Protein AF-A0A957FE46-F1 (afdb_monomer_lite)

Foldseek 3Di:
DLPQPCVPLVVVLVVVLVVLCCVLVVPDDQAVSQLVSLVSVVVSCVVSCVVSVNDDDPVCVVVSVVVSVVSRD

pLDDT: mean 77.46, std 7.87, range [44.19, 87.06]

Sequence (73 aa):
MTTIKQPKRILLAGLALSWSVDLLFYGKQVGVSLLIFVLLILAALWQIGRGEGVTAVRRNLWLVIPLLFFAGM

Radius of gyration: 13.97 Å; chains: 1; bounding box: 28×29×37 Å

Secondary structure (DSSP, 8-state):
----S-HHHHHHHHHHHHHHHHHHHTTS-HHHHHHHHHHHHHHHHHHHHHHHT-PPPTTTGGGHHHHHHHHH-

Structure (mmCIF, N/CA/C/O backbone):
data_AF-A0A957FE46-F1
#
_entry.id   AF-A0A957FE46-F1
#
loop_
_atom_site.group_PDB
_atom_site.id
_atom_site.type_symbol
_atom_site.label_atom_id
_atom_site.label_alt_id
_atom_site.label_comp_id
_atom_site.label_asym_id
_atom_site.label_entity_id
_atom_site.label_seq_id
_atom_site.pdbx_PDB_ins_code
_atom_site.Cartn_x
_atom_site.Cartn_y
_atom_site.Cartn_z
_atom_site.occupancy
_atom_site.B_iso_or_equiv
_atom_site.auth_seq_id
_atom_site.auth_comp_id
_atom_site.auth_asym_id
_atom_site.auth_atom_id
_atom_site.pdbx_PDB_model_num
ATOM 1 N N . MET A 1 1 ? -6.667 -0.698 23.945 1.00 44.19 1 MET A N 1
ATOM 2 C CA . MET A 1 1 ? -6.403 -1.852 23.059 1.00 44.19 1 MET A CA 1
ATOM 3 C C . MET A 1 1 ? -7.467 -1.857 21.975 1.00 44.19 1 MET A C 1
ATOM 5 O O . MET A 1 1 ? -8.606 -2.202 22.254 1.00 44.19 1 MET A O 1
ATOM 9 N N . THR A 1 2 ? -7.154 -1.358 20.781 1.00 54.78 2 THR A N 1
ATOM 10 C CA . THR A 1 2 ? -8.082 -1.379 19.642 1.00 54.78 2 THR A CA 1
ATOM 11 C C . THR A 1 2 ? -8.116 -2.794 19.078 1.00 54.78 2 THR A C 1
ATOM 13 O O . THR A 1 2 ? -7.172 -3.226 18.422 1.00 54.78 2 THR A O 1
ATOM 16 N N . THR A 1 3 ? -9.170 -3.545 19.394 1.00 60.22 3 THR A N 1
ATOM 17 C CA . THR A 1 3 ? -9.401 -4.876 18.829 1.00 60.22 3 THR A CA 1
ATOM 18 C C . THR A 1 3 ? -9.644 -4.731 17.331 1.00 60.22 3 THR A C 1
ATOM 20 O O . THR A 1 3 ? -10.700 -4.256 16.914 1.00 60.22 3 THR A O 1
ATOM 23 N N . ILE A 1 4 ? -8.646 -5.117 16.536 1.00 62.38 4 ILE A N 1
ATOM 24 C CA . ILE A 1 4 ? -8.723 -5.202 15.075 1.00 62.38 4 ILE A CA 1
ATOM 25 C C . ILE A 1 4 ? -9.904 -6.105 14.727 1.00 62.38 4 ILE A C 1
ATOM 27 O O . ILE A 1 4 ? -9.941 -7.275 15.120 1.00 62.38 4 ILE A O 1
ATOM 31 N N . LYS A 1 5 ? -10.893 -5.561 14.018 1.00 65.38 5 LYS A N 1
ATOM 32 C CA . LYS A 1 5 ? -12.154 -6.274 13.763 1.00 65.38 5 LYS A CA 1
ATOM 33 C C . LYS A 1 5 ? -11.969 -7.387 12.734 1.00 65.38 5 LYS A C 1
ATOM 35 O O . LYS A 1 5 ? -12.739 -8.346 12.735 1.00 65.38 5 LYS A O 1
ATOM 40 N N . GLN A 1 6 ? -10.979 -7.271 11.841 1.00 69.50 6 GLN A N 1
ATOM 41 C CA . GLN A 1 6 ? -10.807 -8.193 10.711 1.00 69.50 6 GLN A CA 1
ATOM 42 C C . GLN A 1 6 ? -9.336 -8.582 10.444 1.00 69.50 6 GLN A C 1
ATOM 44 O O . GLN A 1 6 ? -8.822 -8.335 9.349 1.00 69.50 6 GLN A O 1
ATOM 49 N N . PRO A 1 7 ? -8.663 -9.287 11.376 1.00 76.38 7 PRO A N 1
ATOM 50 C CA . PRO A 1 7 ? -7.257 -9.686 11.222 1.00 76.38 7 PRO A CA 1
ATOM 51 C C . PRO A 1 7 ? -7.006 -10.547 9.972 1.00 76.38 7 PRO A C 1
ATOM 53 O O . PRO A 1 7 ? -5.967 -10.430 9.328 1.00 76.38 7 PRO A O 1
ATOM 56 N N . LYS A 1 8 ? -7.995 -11.353 9.555 1.00 81.12 8 LYS A N 1
ATOM 57 C CA . LYS A 1 8 ? -7.920 -12.168 8.329 1.00 81.12 8 LYS A CA 1
ATOM 58 C C . LYS A 1 8 ? -7.756 -11.328 7.056 1.00 81.12 8 LYS A C 1
ATOM 60 O O . LYS A 1 8 ? -7.056 -11.751 6.145 1.00 81.12 8 LYS A O 1
ATOM 65 N N . ARG A 1 9 ? -8.380 -10.145 6.976 1.00 76.25 9 ARG A N 1
ATOM 66 C CA . ARG A 1 9 ? -8.272 -9.269 5.792 1.00 76.25 9 ARG A CA 1
ATOM 67 C C . ARG A 1 9 ? -6.905 -8.604 5.709 1.00 76.25 9 ARG A C 1
ATOM 69 O O . ARG A 1 9 ? -6.393 -8.453 4.609 1.00 76.25 9 ARG A O 1
ATOM 76 N N . ILE A 1 10 ? -6.312 -8.268 6.853 1.00 78.81 10 ILE A N 1
ATOM 77 C CA . ILE A 1 10 ? -4.943 -7.745 6.926 1.00 78.81 10 ILE A CA 1
ATOM 78 C C . ILE A 1 10 ? -3.952 -8.818 6.469 1.00 78.81 10 ILE A C 1
ATOM 80 O O . ILE A 1 10 ? -3.099 -8.541 5.634 1.00 78.81 10 ILE A O 1
ATOM 84 N N . LEU A 1 11 ? -4.119 -10.057 6.944 1.00 82.38 11 LEU A N 1
ATOM 85 C CA . LEU A 1 11 ? -3.312 -11.198 6.500 1.00 82.38 11 LEU A CA 1
ATOM 86 C C . LEU A 1 11 ? -3.439 -11.450 4.992 1.00 82.38 11 LEU A C 1
ATOM 88 O O . LEU A 1 11 ? -2.424 -11.582 4.315 1.00 82.38 11 LEU A O 1
ATOM 92 N N . LEU A 1 12 ? -4.663 -11.469 4.451 1.00 83.62 12 LEU A N 1
ATOM 93 C CA . LEU A 1 12 ? -4.891 -11.643 3.010 1.00 83.62 12 LEU A CA 1
ATOM 94 C C . LEU A 1 12 ? -4.307 -10.495 2.182 1.00 83.62 12 LEU A C 1
ATOM 96 O O . LEU A 1 12 ? -3.722 -10.745 1.133 1.00 83.62 12 LEU A O 1
ATOM 100 N N . ALA A 1 13 ? -4.440 -9.251 2.646 1.00 82.56 13 ALA A N 1
ATOM 101 C CA . ALA A 1 13 ? -3.856 -8.095 1.976 1.00 82.56 13 ALA A CA 1
ATOM 102 C C . ALA A 1 13 ? -2.323 -8.151 1.985 1.00 82.56 13 ALA A C 1
ATOM 104 O O . ALA A 1 13 ? -1.707 -7.884 0.959 1.00 82.56 13 ALA A O 1
ATOM 105 N N . GLY A 1 14 ? -1.716 -8.551 3.107 1.00 80.94 14 GLY A N 1
ATOM 106 C CA . GLY A 1 14 ? -0.275 -8.775 3.210 1.00 80.94 14 GLY A CA 1
ATOM 107 C C . GLY A 1 14 ? 0.207 -9.861 2.248 1.00 80.94 14 GLY A C 1
ATOM 108 O O . GLY A 1 14 ? 1.135 -9.623 1.487 1.00 80.94 14 GLY A O 1
ATOM 109 N N . LEU A 1 15 ? -0.479 -11.007 2.203 1.00 83.38 15 LEU A N 1
ATOM 110 C CA . LEU A 1 15 ? -0.186 -12.091 1.256 1.00 83.38 15 LEU A CA 1
ATOM 111 C C . LEU A 1 15 ? -0.301 -11.640 -0.206 1.00 83.38 15 LEU A C 1
ATOM 113 O O . LEU A 1 15 ? 0.603 -11.896 -0.997 1.00 83.38 15 LEU A O 1
ATOM 117 N N . ALA A 1 16 ? -1.383 -10.945 -0.561 1.00 83.31 16 ALA A N 1
ATOM 118 C CA . ALA A 1 16 ? -1.585 -10.429 -1.912 1.00 83.31 16 ALA A CA 1
ATOM 119 C C . ALA A 1 16 ? -0.513 -9.396 -2.300 1.00 83.31 16 ALA A C 1
ATOM 121 O O . ALA A 1 16 ? -0.026 -9.409 -3.432 1.00 83.31 16 ALA A O 1
ATOM 122 N N . LEU A 1 17 ? -0.113 -8.528 -1.364 1.00 82.12 17 LEU A N 1
ATOM 123 C CA . LEU A 1 17 ? 0.966 -7.560 -1.564 1.00 82.12 17 LEU A CA 1
ATOM 124 C C . LEU A 1 17 ? 2.311 -8.258 -1.757 1.00 82.12 17 LEU A C 1
ATOM 126 O O . LEU A 1 17 ? 2.991 -7.967 -2.735 1.00 82.12 17 LEU A O 1
ATOM 130 N N . SER A 1 18 ? 2.672 -9.207 -0.892 1.00 78.06 18 SER A N 1
ATOM 131 C CA . SER A 1 18 ? 3.916 -9.976 -1.016 1.00 78.06 18 SER A CA 1
ATOM 132 C C . SER A 1 18 ? 3.986 -10.744 -2.338 1.00 78.06 18 SER A C 1
ATOM 134 O O . SER A 1 18 ? 5.016 -10.714 -3.003 1.00 78.06 18 SER A O 1
ATOM 136 N N . TRP A 1 19 ? 2.881 -11.355 -2.771 1.00 82.88 19 TRP A N 1
ATOM 137 C CA . TRP A 1 19 ? 2.802 -12.017 -4.076 1.00 82.88 19 TRP A CA 1
ATOM 138 C C . TRP A 1 19 ? 2.945 -11.032 -5.245 1.00 82.88 19 TRP A C 1
ATOM 140 O O . TRP A 1 19 ? 3.574 -11.332 -6.258 1.00 82.88 19 TRP A O 1
ATOM 150 N N . SER A 1 20 ? 2.378 -9.832 -5.104 1.00 79.38 20 SER A N 1
ATOM 151 C CA . SER A 1 20 ? 2.505 -8.776 -6.111 1.00 79.38 20 SER A CA 1
ATOM 152 C C . SER A 1 20 ? 3.938 -8.260 -6.219 1.00 79.38 20 SER A C 1
ATOM 154 O O . SER A 1 20 ? 4.362 -7.957 -7.329 1.00 79.38 20 SER A O 1
ATOM 156 N N . VAL A 1 2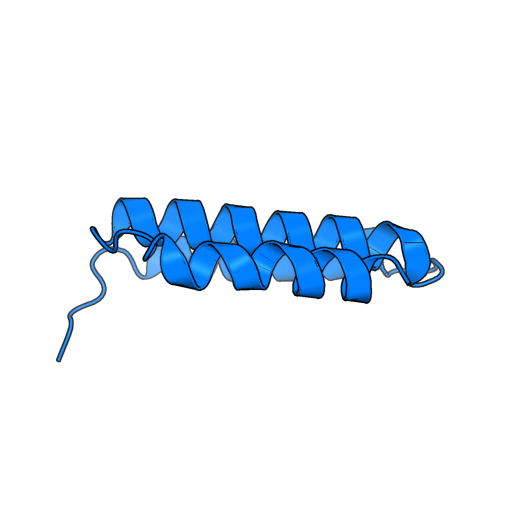1 ? 4.694 -8.192 -5.112 1.00 79.50 21 VAL A N 1
ATOM 157 C CA . VAL A 1 21 ? 6.134 -7.869 -5.150 1.00 79.50 21 VAL A CA 1
ATOM 158 C C . VAL A 1 21 ? 6.866 -8.882 -6.010 1.00 79.50 21 VAL A C 1
ATOM 160 O O . VAL A 1 21 ? 7.587 -8.482 -6.915 1.00 79.50 21 VAL A O 1
ATOM 163 N N . ASP A 1 22 ? 6.648 -10.172 -5.764 1.00 76.38 22 ASP A N 1
ATOM 164 C CA . ASP A 1 22 ? 7.311 -11.225 -6.527 1.00 76.38 22 ASP A CA 1
ATOM 165 C C . ASP A 1 22 ? 6.979 -11.081 -8.024 1.00 76.38 22 ASP A C 1
ATOM 167 O O . ASP A 1 22 ? 7.867 -10.888 -8.842 1.00 76.38 22 ASP A O 1
ATOM 171 N N . LEU A 1 23 ? 5.700 -10.963 -8.395 1.00 76.31 23 LEU A N 1
ATOM 172 C CA . LEU A 1 23 ? 5.305 -10.771 -9.800 1.00 76.31 23 LEU A CA 1
ATOM 173 C C . LEU A 1 23 ? 5.856 -9.494 -10.461 1.00 76.31 23 LEU A C 1
ATOM 175 O O . LEU A 1 23 ? 6.167 -9.511 -11.654 1.00 76.31 23 LEU A O 1
ATOM 179 N N . LEU A 1 24 ? 5.921 -8.373 -9.738 1.00 70.81 24 LEU A N 1
ATOM 180 C CA . LEU A 1 24 ? 6.331 -7.088 -10.315 1.00 70.81 24 LEU A CA 1
ATOM 181 C C . LEU A 1 24 ? 7.847 -6.889 -10.345 1.00 70.81 24 LEU A C 1
ATOM 183 O O . LEU A 1 24 ? 8.337 -6.159 -11.212 1.00 70.81 24 LEU A O 1
ATOM 187 N N . PHE A 1 25 ? 8.573 -7.490 -9.404 1.00 74.94 25 PHE A N 1
ATOM 188 C CA . PHE A 1 25 ? 10.009 -7.280 -9.221 1.00 74.94 25 PHE A CA 1
ATOM 189 C C . PHE A 1 25 ? 10.856 -8.471 -9.675 1.00 74.94 25 PHE A C 1
ATOM 191 O O . PHE A 1 25 ? 12.066 -8.311 -9.848 1.00 74.94 25 PHE A O 1
ATOM 198 N N . TYR A 1 26 ? 10.264 -9.642 -9.930 1.00 73.31 26 TYR A N 1
ATOM 199 C CA . TYR A 1 26 ? 11.015 -10.788 -10.433 1.00 73.31 26 TYR A CA 1
ATOM 200 C C . TYR A 1 26 ? 11.510 -10.529 -11.864 1.00 73.31 26 TYR A C 1
ATOM 202 O O . TYR A 1 26 ? 10.746 -10.499 -12.829 1.00 73.31 26 TYR A O 1
ATOM 210 N N . GLY A 1 27 ? 12.819 -10.298 -11.991 1.00 66.81 27 GLY A N 1
ATOM 211 C CA . GLY A 1 27 ? 13.510 -10.121 -13.270 1.00 66.81 27 GLY A CA 1
ATOM 212 C C . GLY A 1 27 ? 13.274 -8.783 -13.984 1.00 66.81 27 GLY A C 1
ATOM 213 O O . GLY A 1 27 ? 13.638 -8.668 -15.155 1.00 66.81 27 GLY A O 1
ATOM 214 N N . LYS A 1 28 ? 12.684 -7.769 -13.329 1.00 66.38 28 LYS A N 1
ATOM 215 C CA . LYS A 1 28 ? 12.412 -6.450 -13.936 1.00 66.38 28 LYS A CA 1
ATOM 216 C C . LYS A 1 28 ? 13.073 -5.295 -13.188 1.00 66.38 28 LYS A C 1
ATOM 218 O O . LYS A 1 28 ? 13.249 -5.331 -11.976 1.00 66.38 28 LYS A O 1
ATOM 223 N N . GLN A 1 29 ? 13.414 -4.242 -13.935 1.00 65.75 29 GLN A N 1
ATOM 224 C CA . GLN A 1 29 ? 13.893 -2.985 -13.364 1.00 65.75 29 GLN A CA 1
ATOM 225 C C . GLN A 1 29 ? 12.794 -2.319 -12.532 1.00 65.75 29 GLN A C 1
ATOM 227 O O . GLN A 1 29 ? 11.630 -2.271 -12.927 1.00 65.75 29 GLN A O 1
ATOM 232 N N . VAL A 1 30 ? 13.208 -1.779 -11.388 1.00 66.88 30 VAL A N 1
ATOM 233 C CA . VAL A 1 30 ? 12.359 -1.276 -10.302 1.00 66.88 30 VAL A CA 1
ATOM 234 C C . VAL A 1 30 ? 11.387 -0.166 -10.733 1.00 66.88 30 VAL A C 1
ATOM 236 O O . VAL A 1 30 ? 10.349 -0.042 -10.104 1.00 66.88 30 VAL A O 1
ATOM 239 N N . GLY A 1 31 ? 11.648 0.560 -11.831 1.00 73.25 31 GLY A N 1
ATOM 240 C CA . GLY A 1 31 ? 10.918 1.764 -12.269 1.00 73.25 31 GLY A CA 1
ATOM 241 C C . GLY A 1 31 ? 9.385 1.713 -12.161 1.00 73.25 31 GLY A C 1
ATOM 242 O O . GLY A 1 31 ? 8.809 2.033 -11.126 1.00 73.25 31 GLY A O 1
ATOM 243 N N . VAL A 1 32 ? 8.681 1.329 -13.232 1.00 74.12 32 VAL A N 1
ATOM 244 C CA . VAL A 1 32 ? 7.198 1.370 -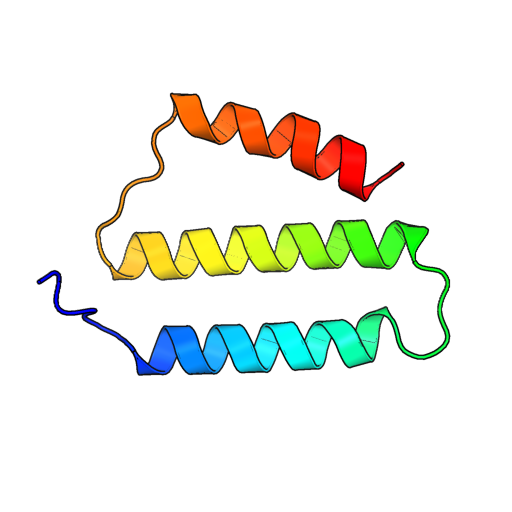13.248 1.00 74.12 32 VAL A CA 1
ATOM 245 C C . VAL A 1 32 ? 6.582 0.383 -12.243 1.00 74.12 32 VAL A C 1
ATOM 247 O O . VAL A 1 32 ? 5.492 0.617 -11.717 1.00 74.12 32 VAL A O 1
ATOM 250 N N . SER A 1 33 ? 7.296 -0.704 -11.931 1.00 78.88 33 SER A N 1
ATOM 251 C CA . SER A 1 33 ? 6.873 -1.704 -10.950 1.00 78.88 33 SER A CA 1
ATOM 252 C C . SER A 1 33 ? 6.709 -1.119 -9.545 1.00 78.88 33 SER A C 1
ATOM 254 O O . SER A 1 33 ? 5.750 -1.448 -8.844 1.00 78.88 33 SER A O 1
ATOM 256 N N . LEU A 1 34 ? 7.591 -0.210 -9.131 1.00 79.12 34 LEU A N 1
ATOM 257 C CA . LEU A 1 34 ? 7.517 0.401 -7.808 1.00 79.12 34 LEU A CA 1
ATOM 258 C C . LEU A 1 34 ? 6.301 1.329 -7.679 1.00 79.12 34 LEU A C 1
ATOM 260 O O . LEU A 1 34 ? 5.586 1.266 -6.678 1.00 79.12 34 LEU A O 1
ATOM 264 N N . LEU A 1 35 ? 5.980 2.086 -8.729 1.00 82.50 35 LEU A N 1
ATOM 265 C CA . LEU A 1 35 ? 4.771 2.913 -8.811 1.00 82.50 35 LEU A CA 1
ATOM 266 C C . LEU A 1 35 ? 3.483 2.084 -8.666 1.00 82.50 35 LEU A C 1
ATOM 268 O O . LEU A 1 35 ? 2.602 2.418 -7.867 1.00 82.50 35 LEU A O 1
ATOM 272 N N . ILE A 1 36 ? 3.381 0.977 -9.409 1.00 81.19 36 ILE A N 1
ATOM 273 C CA . ILE A 1 36 ? 2.217 0.078 -9.352 1.00 81.19 36 ILE A CA 1
ATOM 274 C C . ILE A 1 36 ? 2.108 -0.563 -7.963 1.00 81.19 36 ILE A C 1
ATOM 276 O O . ILE A 1 36 ? 1.011 -0.658 -7.407 1.00 81.19 36 ILE A O 1
ATOM 280 N N . PHE A 1 37 ? 3.232 -0.959 -7.366 1.00 82.56 37 PHE A N 1
ATOM 281 C CA . PHE A 1 37 ? 3.246 -1.539 -6.027 1.00 82.56 37 PHE A CA 1
ATOM 282 C C . PHE A 1 37 ? 2.777 -0.548 -4.950 1.00 82.56 37 PHE A C 1
ATOM 284 O O . PHE A 1 37 ? 1.967 -0.898 -4.089 1.00 82.56 37 PHE A O 1
ATOM 291 N N . VAL A 1 38 ? 3.202 0.714 -5.033 1.00 86.00 38 VAL A N 1
ATOM 292 C CA . VAL A 1 38 ? 2.748 1.775 -4.122 1.00 86.00 38 VAL A CA 1
ATOM 293 C C . VAL A 1 38 ? 1.244 2.032 -4.262 1.00 86.00 38 VAL A C 1
ATOM 295 O O . VAL A 1 38 ? 0.553 2.175 -3.250 1.00 86.00 38 VAL A O 1
ATOM 298 N N . LEU A 1 39 ? 0.697 2.013 -5.482 1.00 86.00 39 LEU A N 1
ATOM 299 C CA . LEU A 1 39 ? -0.753 2.101 -5.697 1.00 86.00 39 LEU A CA 1
ATOM 300 C C . LEU A 1 39 ? -1.510 0.924 -5.061 1.00 86.00 39 LEU A C 1
ATOM 302 O O . LEU A 1 39 ? -2.548 1.141 -4.430 1.00 86.00 39 LEU A O 1
ATOM 306 N N . LEU A 1 40 ? -0.985 -0.301 -5.171 1.00 85.38 40 LEU A N 1
ATOM 307 C CA . LEU A 1 40 ? -1.571 -1.485 -4.529 1.00 85.38 40 LEU A CA 1
ATOM 308 C C . LEU A 1 40 ? -1.574 -1.365 -2.999 1.00 85.38 40 LEU A C 1
ATOM 310 O O . LEU A 1 40 ? -2.583 -1.681 -2.364 1.00 85.38 40 LEU A O 1
ATOM 314 N N . ILE A 1 41 ? -0.493 -0.852 -2.404 1.00 85.50 41 ILE A N 1
ATOM 315 C CA . ILE A 1 41 ? -0.417 -0.584 -0.959 1.00 85.50 41 ILE A CA 1
ATOM 316 C C . ILE A 1 41 ? -1.481 0.433 -0.537 1.00 85.50 41 ILE A C 1
ATOM 318 O O . ILE A 1 41 ? -2.201 0.208 0.438 1.00 85.50 41 ILE A O 1
ATOM 322 N N . LEU A 1 42 ? -1.609 1.542 -1.269 1.00 87.06 42 LEU A N 1
ATOM 323 C CA . LEU A 1 42 ? -2.594 2.583 -0.969 1.00 87.06 42 LEU A CA 1
ATOM 324 C C . LEU A 1 42 ? -4.031 2.055 -1.080 1.00 87.06 42 LEU A C 1
ATOM 326 O O . LEU A 1 42 ? -4.862 2.356 -0.220 1.00 87.06 42 LEU A O 1
ATOM 330 N N . ALA A 1 43 ? -4.317 1.230 -2.089 1.00 85.06 43 ALA A N 1
ATOM 331 C CA . ALA A 1 43 ? -5.613 0.575 -2.248 1.00 85.06 43 ALA A CA 1
ATOM 332 C C . ALA A 1 43 ? -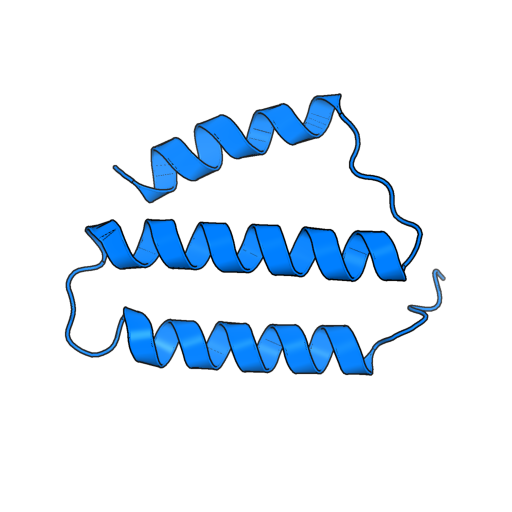5.913 -0.389 -1.086 1.00 85.06 43 ALA A C 1
ATOM 334 O O . ALA A 1 43 ? -7.009 -0.348 -0.518 1.00 85.06 43 ALA A O 1
ATOM 335 N N . ALA A 1 44 ? -4.933 -1.200 -0.676 1.00 83.00 44 ALA A N 1
ATOM 336 C CA . ALA A 1 44 ? -5.062 -2.103 0.466 1.00 83.00 44 ALA A CA 1
ATOM 337 C C . ALA A 1 44 ? -5.312 -1.336 1.778 1.00 83.00 44 ALA A C 1
ATOM 339 O O . ALA A 1 44 ? -6.243 -1.666 2.517 1.00 83.00 44 ALA A O 1
ATOM 340 N N . LEU A 1 45 ? -4.546 -0.270 2.036 1.00 82.25 45 LEU A N 1
ATOM 341 C CA . LEU A 1 45 ? -4.729 0.626 3.184 1.00 82.25 45 LEU A CA 1
ATOM 342 C C . LEU A 1 45 ? -6.122 1.254 3.202 1.00 82.25 45 LEU A C 1
ATOM 344 O O . LEU A 1 45 ? -6.775 1.279 4.245 1.00 82.25 45 LEU A O 1
ATOM 348 N N . TRP A 1 46 ? -6.604 1.722 2.051 1.00 82.56 46 TRP A N 1
ATOM 349 C CA . TRP A 1 46 ? -7.942 2.294 1.937 1.00 82.56 46 TRP A CA 1
ATOM 350 C C . TRP A 1 46 ? -9.025 1.258 2.254 1.00 82.56 46 TRP A C 1
ATOM 352 O O . TRP A 1 46 ? -9.978 1.542 2.987 1.00 82.56 46 TRP A O 1
ATOM 362 N N . GLN A 1 47 ? -8.895 0.052 1.703 1.00 81.69 47 GLN A N 1
ATOM 363 C CA . GLN A 1 47 ? -9.874 -1.018 1.865 1.00 81.69 47 GLN A CA 1
ATOM 364 C C . GLN A 1 47 ? -9.925 -1.537 3.310 1.00 81.69 47 GLN A C 1
ATOM 366 O O . GLN A 1 47 ? -11.017 -1.762 3.840 1.00 81.69 47 GLN A O 1
ATOM 371 N N . ILE A 1 48 ? -8.767 -1.672 3.963 1.00 80.88 48 ILE A N 1
ATOM 372 C CA . ILE A 1 48 ? -8.660 -2.040 5.381 1.00 80.88 48 ILE A CA 1
ATOM 373 C C . ILE A 1 48 ? -9.199 -0.910 6.264 1.00 80.88 48 ILE A C 1
ATOM 375 O O . ILE A 1 48 ? -10.050 -1.165 7.113 1.00 80.88 48 ILE A O 1
ATOM 379 N N . GLY A 1 49 ? -8.789 0.339 6.021 1.00 79.81 49 GLY A N 1
ATOM 380 C CA . GLY A 1 49 ? -9.244 1.503 6.787 1.00 79.81 49 GLY A CA 1
ATOM 381 C C . GLY A 1 49 ? -10.764 1.672 6.746 1.00 79.81 49 GLY A C 1
ATOM 382 O O . GLY A 1 49 ? -11.397 1.828 7.790 1.00 79.81 49 GLY A O 1
ATOM 383 N N . ARG A 1 50 ? -11.382 1.509 5.566 1.00 77.81 50 ARG A N 1
ATOM 384 C CA . ARG A 1 50 ? -12.850 1.481 5.427 1.00 77.81 50 ARG A CA 1
ATOM 385 C C . ARG A 1 50 ? -13.507 0.366 6.247 1.00 77.81 50 ARG A C 1
ATOM 387 O O . ARG A 1 50 ? -14.565 0.602 6.821 1.00 77.81 50 ARG A O 1
ATOM 394 N N . GLY A 1 51 ? -12.914 -0.829 6.292 1.00 74.56 51 GLY A N 1
ATOM 395 C CA . GLY A 1 51 ? -13.444 -1.970 7.051 1.00 74.56 51 GLY A CA 1
ATOM 396 C C . GLY A 1 51 ? -13.294 -1.835 8.571 1.00 74.56 51 GLY A C 1
ATOM 397 O O . GLY A 1 51 ? -14.143 -2.312 9.320 1.00 74.56 51 GLY A O 1
ATOM 398 N N . GLU A 1 52 ? -12.247 -1.149 9.022 1.00 75.56 52 GLU A N 1
ATOM 399 C CA . GLU A 1 52 ? -11.966 -0.883 10.439 1.00 75.56 52 GLU A CA 1
ATOM 400 C C . GLU A 1 52 ? -12.731 0.349 10.971 1.00 75.56 52 GLU A C 1
ATOM 402 O O . GLU A 1 52 ? -12.728 0.610 12.172 1.00 75.56 52 GLU A O 1
ATOM 407 N N . GLY A 1 53 ? -13.421 1.099 10.100 1.00 72.31 53 GLY A N 1
ATOM 408 C CA . GLY A 1 53 ? -14.067 2.370 10.454 1.00 72.31 53 GLY A CA 1
ATOM 409 C C . GLY A 1 53 ? -13.077 3.530 10.614 1.00 72.31 53 GLY A C 1
ATOM 410 O O . GLY A 1 53 ? -13.432 4.579 11.147 1.00 72.31 53 GLY A O 1
ATOM 411 N N . VAL A 1 54 ? -11.839 3.354 10.148 1.00 72.75 54 VAL A N 1
ATOM 412 C CA . VAL A 1 54 ? -10.788 4.369 10.163 1.00 72.75 54 VAL A CA 1
ATOM 413 C C . VAL A 1 54 ? -10.925 5.229 8.911 1.00 72.75 54 VAL A C 1
ATOM 415 O O . VAL A 1 54 ? -10.599 4.822 7.794 1.00 72.75 54 VAL A O 1
ATOM 418 N N . THR A 1 55 ? -11.424 6.448 9.089 1.00 68.75 55 THR A N 1
ATOM 419 C CA . THR A 1 55 ? -11.497 7.444 8.018 1.00 68.75 55 THR A CA 1
ATOM 420 C C . THR A 1 55 ? -10.131 8.057 7.746 1.00 68.75 55 THR A C 1
ATOM 422 O O . THR A 1 55 ? -9.463 8.538 8.661 1.00 68.75 55 THR A O 1
ATOM 425 N N . ALA A 1 56 ? -9.743 8.106 6.472 1.00 70.00 56 ALA A N 1
ATOM 426 C CA . ALA A 1 56 ? -8.551 8.823 6.048 1.00 70.00 56 ALA A CA 1
ATOM 427 C C . ALA A 1 56 ? -8.675 10.313 6.406 1.00 70.00 56 ALA A C 1
ATOM 429 O O . ALA A 1 56 ? -9.618 10.998 6.000 1.00 70.00 56 ALA A O 1
ATOM 430 N N . VAL A 1 57 ? -7.705 10.828 7.158 1.00 77.44 57 VAL A N 1
ATOM 431 C CA . VAL A 1 57 ? -7.627 12.256 7.468 1.00 77.44 57 VAL A CA 1
ATOM 432 C C . VAL A 1 57 ? -7.296 12.997 6.175 1.00 77.44 57 VAL A C 1
ATOM 434 O O . VAL A 1 57 ? -6.224 12.798 5.606 1.00 77.44 57 VAL A O 1
ATOM 437 N N . ARG A 1 58 ? -8.197 13.874 5.709 1.00 75.25 58 ARG A N 1
ATOM 438 C CA . ARG A 1 58 ? -8.037 14.601 4.431 1.00 75.25 58 ARG A CA 1
ATOM 439 C C . ARG A 1 58 ? -6.716 15.365 4.329 1.00 75.25 58 ARG A C 1
ATOM 441 O O . ARG A 1 58 ? -6.137 15.437 3.255 1.00 75.25 58 ARG A O 1
ATOM 448 N N . ARG A 1 59 ? -6.206 15.877 5.452 1.00 78.44 59 ARG A N 1
ATOM 449 C CA . ARG A 1 59 ? -4.904 16.560 5.519 1.00 78.44 59 ARG A CA 1
ATOM 450 C C . ARG A 1 59 ? -3.719 15.618 5.278 1.00 78.44 59 ARG A C 1
ATOM 452 O O . ARG A 1 59 ? -2.703 16.045 4.753 1.00 78.44 59 ARG A O 1
ATOM 459 N N . ASN A 1 60 ? -3.875 14.338 5.609 1.00 79.62 60 ASN A N 1
ATOM 460 C CA . ASN A 1 60 ? -2.866 13.301 5.411 1.00 79.62 60 ASN A CA 1
ATOM 461 C C . ASN A 1 60 ? -2.900 12.710 3.993 1.00 79.62 60 ASN A C 1
ATOM 463 O O . ASN A 1 60 ? -1.917 12.123 3.559 1.00 79.62 60 ASN A O 1
ATOM 467 N N . LEU A 1 61 ? -3.997 12.898 3.244 1.00 80.38 61 LEU A N 1
ATOM 468 C CA . LEU A 1 61 ? -4.065 12.507 1.828 1.00 80.38 61 LEU A CA 1
ATOM 469 C C . LEU A 1 61 ? -3.042 13.261 0.976 1.00 80.38 61 LEU A C 1
ATOM 471 O O . LEU A 1 61 ? -2.619 12.749 -0.054 1.00 80.38 61 LEU A O 1
ATOM 475 N N . TRP A 1 62 ? -2.600 14.442 1.416 1.00 86.75 62 TRP A N 1
ATOM 476 C CA . TRP A 1 62 ? -1.567 15.195 0.712 1.00 86.75 62 TRP A CA 1
ATOM 477 C C . TRP A 1 62 ? -0.224 14.453 0.665 1.00 86.75 62 TRP A C 1
ATOM 479 O O . TRP A 1 62 ? 0.526 14.667 -0.274 1.00 86.75 62 TRP A O 1
ATOM 489 N N . LEU A 1 63 ? 0.046 13.523 1.597 1.00 82.75 63 LEU A N 1
ATOM 490 C CA . LEU A 1 63 ? 1.243 12.665 1.586 1.00 82.75 63 LEU A CA 1
ATOM 491 C C . LEU A 1 63 ? 1.240 11.635 0.450 1.00 82.75 63 LEU A C 1
ATOM 493 O O . LEU A 1 63 ? 2.300 11.142 0.077 1.00 82.75 63 LEU A O 1
ATOM 497 N N . VAL A 1 64 ? 0.074 11.330 -0.128 1.00 85.50 64 VAL A N 1
ATOM 498 C CA . VAL A 1 64 ? -0.026 10.414 -1.273 1.00 85.50 64 VAL A CA 1
ATOM 499 C C . VAL A 1 64 ? 0.686 10.997 -2.493 1.00 85.50 64 VAL A C 1
ATOM 501 O O . VAL A 1 64 ? 1.316 10.262 -3.241 1.00 85.50 64 VAL A O 1
ATOM 504 N N . ILE A 1 65 ? 0.637 12.318 -2.669 1.00 83.88 65 ILE A N 1
ATOM 505 C CA . ILE A 1 65 ? 1.240 13.013 -3.811 1.00 83.88 65 ILE A CA 1
ATOM 506 C C . ILE A 1 65 ? 2.776 12.868 -3.829 1.00 83.88 65 ILE A C 1
ATOM 508 O O . ILE A 1 65 ? 3.292 12.332 -4.809 1.00 83.88 65 ILE A O 1
ATOM 512 N N . PRO A 1 66 ? 3.532 13.273 -2.785 1.00 86.81 66 PRO A N 1
ATOM 513 C CA . PRO A 1 66 ? 4.979 13.096 -2.756 1.00 86.81 66 PRO A CA 1
ATOM 514 C C . PRO A 1 66 ? 5.379 11.619 -2.721 1.00 86.81 66 PRO A C 1
ATOM 516 O O . PRO A 1 66 ? 6.407 11.268 -3.287 1.00 86.81 66 PRO A O 1
ATOM 519 N N . LEU A 1 67 ? 4.562 10.741 -2.126 1.00 85.56 67 LEU A N 1
ATOM 520 C CA . LEU A 1 67 ? 4.810 9.299 -2.148 1.00 85.56 67 LEU A CA 1
ATOM 521 C C . LEU A 1 67 ? 4.745 8.730 -3.573 1.00 85.56 67 LEU A C 1
ATOM 523 O O . LEU A 1 67 ? 5.633 7.984 -3.968 1.00 85.56 67 LEU A O 1
ATOM 527 N N . LEU A 1 68 ? 3.724 9.098 -4.352 1.00 84.62 68 LEU A N 1
ATOM 528 C CA . LEU A 1 68 ? 3.600 8.680 -5.750 1.00 84.62 68 LEU A CA 1
ATOM 529 C C . LEU A 1 68 ? 4.690 9.293 -6.632 1.00 84.62 68 LEU A C 1
ATOM 531 O O . LEU A 1 68 ? 5.181 8.620 -7.532 1.00 84.62 68 LEU A O 1
ATOM 535 N N . PHE A 1 69 ? 5.087 10.538 -6.358 1.00 84.56 69 PHE A N 1
ATOM 536 C CA . PHE A 1 69 ? 6.201 11.177 -7.055 1.00 84.56 69 PHE A CA 1
ATOM 537 C C . PHE A 1 69 ? 7.513 10.422 -6.814 1.00 84.56 69 PHE A C 1
ATOM 539 O O . PHE A 1 69 ? 8.195 10.063 -7.767 1.00 84.56 69 PHE A O 1
ATOM 546 N N . PHE A 1 70 ? 7.828 10.111 -5.554 1.00 81.19 70 PHE A N 1
ATOM 547 C CA . PHE A 1 70 ? 9.033 9.360 -5.197 1.00 81.19 70 PHE A CA 1
ATOM 548 C C . PHE A 1 70 ? 9.006 7.928 -5.738 1.00 81.19 70 PHE A C 1
ATOM 550 O O . PHE A 1 70 ? 10.043 7.368 -6.059 1.00 81.19 70 PHE A O 1
ATOM 557 N N . ALA A 1 71 ? 7.817 7.334 -5.851 1.00 80.00 71 ALA A N 1
ATOM 558 C CA . ALA A 1 71 ? 7.661 5.995 -6.395 1.00 80.00 71 ALA A CA 1
ATOM 559 C C . ALA A 1 71 ? 7.875 5.911 -7.915 1.00 80.00 71 ALA A C 1
ATOM 561 O O . ALA 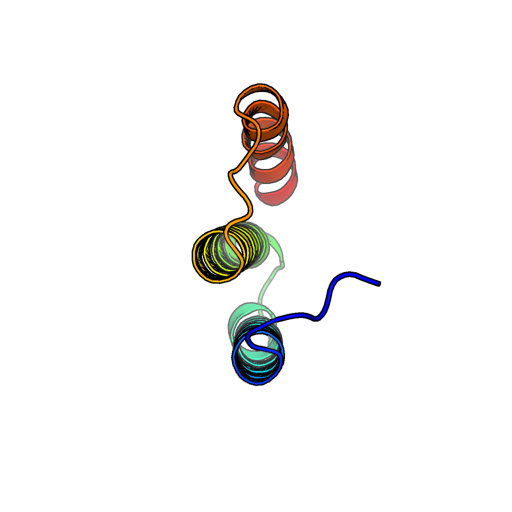A 1 71 ? 8.067 4.817 -8.443 1.00 80.00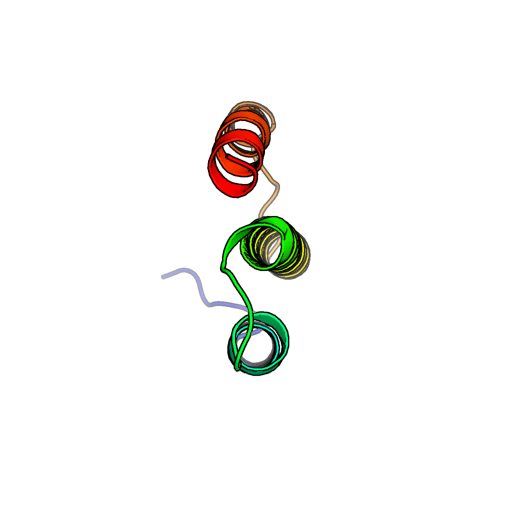 71 ALA A O 1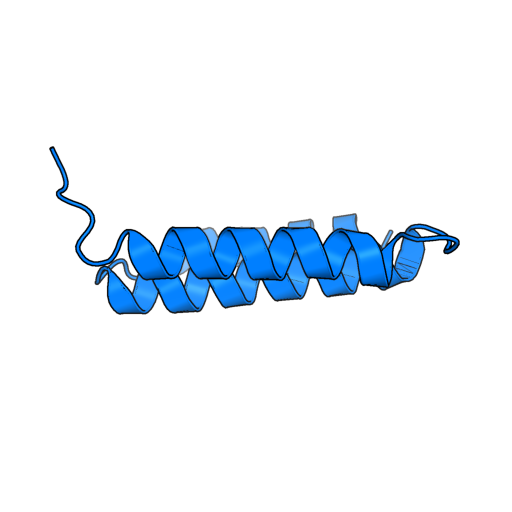
ATOM 562 N N . GLY A 1 72 ? 7.755 7.041 -8.617 1.00 76.12 72 GLY A N 1
ATOM 563 C CA . GLY A 1 72 ? 7.874 7.122 -10.073 1.00 76.12 72 GLY A CA 1
ATOM 564 C C . GLY A 1 72 ? 9.176 7.727 -10.587 1.00 76.12 72 GLY A C 1
ATOM 565 O O . GLY A 1 72 ? 9.392 7.692 -11.797 1.00 76.12 72 GLY A O 1
ATOM 566 N N . MET A 1 73 ? 9.994 8.291 -9.695 1.00 72.75 73 MET A N 1
ATOM 567 C CA . MET A 1 73 ? 11.339 8.806 -9.968 1.00 72.75 73 MET A CA 1
ATOM 568 C C . MET A 1 73 ? 12.362 7.670 -9.958 1.00 72.75 73 MET A C 1
ATOM 570 O O . MET A 1 73 ? 13.232 7.680 -10.856 1.00 72.75 73 MET A O 1
#